Protein AF-A0A0B1S2Z1-F1 (afdb_monomer_lite)

Secondary structure (DSSP, 8-state):
-------------HHHHHHHHHHHHTTPPPPSSTTSTTSSS---SB-TTS-B------HHHHHHHHHHH-S-SS---------------

Organism: Oesophagostomum dentatum (NCBI:txid61180)

pLDDT: mean 74.85, std 16.01, range [38.31, 94.12]

Foldseek 3Di:
DDDPDDPPPVDDDVQLVCVLVVLVVLVHAADPPCLASVHPDDDDQADPVRDGDDHDHDPVSQVRSCVSVNDDPDPPPDDPDDDDDPDDD

InterPro domains:
  IPR001818 Peptidase M10, metallopeptidase [PF00413] (11-70)
  IPR021190 Peptidase M10A [PR00138] (17-42)
  IPR021190 Peptidase M10A [PR00138] (57-70)
  IPR024079 Metallopeptidase, catalytic domain superfamily [G3DSA:3.40.390.10] (2-76)

Sequence (89 aa):
MQFKNLFSGDYTDLLAVAIHEGGHTLGLSHSRDETSIMAPFYHETVDSRGNYKRPALKSDDISSIQDIYGPPTSPKRPSSGGGSSFGGT

Radius of gyration: 20.61 Å; chains: 1; bounding box: 27×54×69 Å

Structure (mmCIF, N/CA/C/O backbone):
data_AF-A0A0B1S2Z1-F1
#
_entry.id   AF-A0A0B1S2Z1-F1
#
loop_
_atom_site.group_PDB
_atom_site.id
_atom_site.type_symbol
_atom_site.label_atom_id
_atom_site.label_alt_id
_atom_site.label_comp_id
_atom_site.label_asym_id
_atom_site.label_entity_id
_atom_site.label_seq_id
_atom_site.pdbx_PDB_ins_code
_atom_site.Cartn_x
_atom_site.Cartn_y
_atom_site.Cartn_z
_atom_site.occupancy
_atom_site.B_iso_or_equiv
_atom_site.auth_seq_id
_atom_site.auth_comp_id
_atom_site.auth_asym_id
_atom_site.auth_atom_id
_atom_site.pdbx_PDB_model_num
ATOM 1 N N . MET A 1 1 ? 13.779 -6.549 -39.857 1.00 38.31 1 MET A N 1
ATOM 2 C CA . MET A 1 1 ? 14.289 -6.913 -38.519 1.00 38.31 1 MET A CA 1
ATOM 3 C C . MET A 1 1 ? 14.262 -5.651 -37.670 1.00 38.31 1 MET A C 1
ATOM 5 O O . MET A 1 1 ? 15.025 -4.742 -37.955 1.00 38.31 1 MET A O 1
ATOM 9 N N . GLN A 1 2 ? 13.313 -5.527 -36.740 1.00 41.66 2 GLN A N 1
ATOM 10 C CA . GLN A 1 2 ? 13.255 -4.405 -35.795 1.00 41.66 2 GLN A CA 1
ATOM 11 C C . GLN A 1 2 ? 13.712 -4.942 -34.440 1.00 41.66 2 GLN A C 1
ATOM 13 O O . GLN A 1 2 ? 13.141 -5.908 -33.933 1.00 41.66 2 GLN A O 1
ATOM 18 N N . PHE A 1 3 ? 14.792 -4.370 -33.916 1.00 45.47 3 PHE A N 1
ATOM 19 C CA . PHE A 1 3 ? 15.401 -4.761 -32.653 1.00 45.47 3 PHE A CA 1
ATOM 20 C C . PHE A 1 3 ? 14.466 -4.385 -31.502 1.00 45.47 3 PHE A C 1
ATOM 22 O O . PHE A 1 3 ? 14.430 -3.244 -31.052 1.00 45.47 3 PHE A O 1
ATOM 29 N N . LYS A 1 4 ? 13.697 -5.366 -31.029 1.00 48.81 4 LYS A N 1
ATOM 30 C CA . LYS A 1 4 ? 13.120 -5.352 -29.687 1.00 48.81 4 LYS A CA 1
ATOM 31 C C . LYS A 1 4 ? 14.285 -5.579 -28.719 1.00 48.81 4 LYS A C 1
ATOM 33 O O . LYS A 1 4 ? 14.608 -6.725 -28.458 1.00 48.81 4 LYS A O 1
ATOM 38 N N . ASN A 1 5 ? 14.956 -4.518 -28.273 1.00 43.19 5 ASN A N 1
ATOM 39 C CA . ASN A 1 5 ? 15.910 -4.559 -27.155 1.00 43.19 5 ASN A CA 1
ATOM 40 C C . ASN A 1 5 ? 15.083 -4.440 -25.857 1.00 43.19 5 ASN A C 1
ATOM 42 O O . ASN A 1 5 ? 14.638 -3.352 -25.516 1.00 43.19 5 ASN A O 1
ATOM 46 N N . LEU A 1 6 ? 14.595 -5.542 -25.278 1.00 44.16 6 LEU A N 1
ATOM 47 C CA . LEU A 1 6 ? 15.272 -6.363 -24.255 1.00 44.16 6 LEU A CA 1
ATOM 48 C C . LEU A 1 6 ? 15.612 -5.639 -22.933 1.00 44.16 6 LEU A C 1
ATOM 50 O O . LEU A 1 6 ? 16.585 -5.992 -22.281 1.00 44.16 6 LEU A O 1
ATOM 54 N N . PHE A 1 7 ? 14.782 -4.687 -22.495 1.00 50.66 7 PHE A N 1
ATOM 55 C CA . PHE A 1 7 ? 14.770 -4.232 -21.094 1.00 50.66 7 PHE A CA 1
ATOM 56 C C . PHE A 1 7 ? 13.348 -4.144 -20.514 1.00 50.66 7 PHE A C 1
ATOM 58 O O . PHE A 1 7 ? 13.013 -3.188 -19.831 1.00 50.66 7 PHE A O 1
ATOM 65 N N . SER A 1 8 ? 12.507 -5.155 -20.747 1.00 50.56 8 SER A N 1
ATOM 66 C CA . SER A 1 8 ? 11.531 -5.536 -19.715 1.00 50.56 8 SER A CA 1
ATOM 67 C C . SER A 1 8 ? 12.215 -6.600 -18.878 1.00 50.56 8 SER A C 1
ATOM 69 O O . SER A 1 8 ? 11.987 -7.791 -19.055 1.00 50.56 8 SER A O 1
ATOM 71 N N . GLY A 1 9 ? 13.169 -6.187 -18.046 1.00 51.19 9 GLY A N 1
ATOM 72 C CA . GLY A 1 9 ? 13.436 -7.014 -16.885 1.00 51.19 9 GLY A CA 1
ATOM 73 C C . GLY A 1 9 ? 12.178 -6.907 -16.040 1.00 51.19 9 GLY A C 1
ATOM 74 O O . GLY A 1 9 ? 11.827 -5.804 -15.627 1.00 51.19 9 GLY A O 1
ATOM 75 N N . ASP A 1 10 ? 11.471 -8.016 -15.855 1.00 60.19 10 ASP A N 1
ATOM 76 C CA . ASP A 1 10 ? 10.384 -8.125 -14.886 1.00 60.19 10 ASP A CA 1
ATOM 77 C C . ASP A 1 10 ? 11.002 -8.023 -13.482 1.00 60.19 10 ASP A C 1
ATOM 79 O O . ASP A 1 10 ? 11.159 -8.998 -12.747 1.00 60.19 10 ASP A O 1
ATOM 83 N N . TYR A 1 11 ? 11.481 -6.828 -13.138 1.00 67.38 11 TYR A N 1
ATOM 84 C CA . TYR A 1 11 ? 12.102 -6.542 -11.862 1.00 67.38 11 TYR A CA 1
ATOM 85 C C . TYR A 1 11 ? 10.988 -6.430 -10.835 1.00 67.38 11 TYR A C 1
ATOM 87 O O . TYR A 1 11 ? 10.318 -5.406 -10.713 1.00 67.38 11 TYR A O 1
ATOM 95 N N . THR A 1 12 ? 10.791 -7.515 -10.098 1.00 73.06 12 THR A N 1
ATOM 96 C CA . THR A 1 12 ? 9.883 -7.526 -8.957 1.00 73.06 12 THR A CA 1
ATOM 97 C C . THR A 1 12 ? 10.581 -6.853 -7.780 1.00 73.06 12 THR A C 1
ATOM 99 O O . THR A 1 12 ? 11.602 -7.342 -7.294 1.00 73.06 12 THR A O 1
ATOM 102 N N . ASP A 1 13 ? 10.047 -5.724 -7.317 1.00 83.69 13 ASP A N 1
ATOM 103 C CA . ASP A 1 13 ? 10.531 -5.096 -6.090 1.00 83.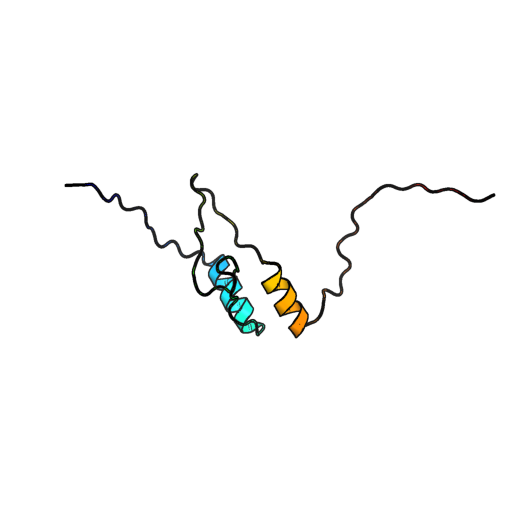69 13 ASP A CA 1
ATOM 104 C C . ASP A 1 13 ? 10.056 -5.900 -4.876 1.00 83.69 13 ASP A C 1
ATOM 106 O O . ASP A 1 13 ? 8.887 -5.858 -4.492 1.00 83.69 13 ASP A O 1
ATOM 110 N N . LEU A 1 14 ? 10.990 -6.622 -4.256 1.00 86.75 14 LEU A N 1
ATOM 111 C CA . LEU A 1 14 ? 10.734 -7.434 -3.068 1.00 86.75 14 LEU A CA 1
ATOM 112 C C . LEU A 1 14 ? 10.199 -6.613 -1.890 1.00 86.75 14 LEU A C 1
ATOM 114 O O . LEU A 1 14 ? 9.440 -7.150 -1.087 1.00 86.75 14 LEU A O 1
ATOM 118 N N . LEU A 1 15 ? 10.556 -5.327 -1.774 1.00 87.56 15 LEU A N 1
ATOM 119 C CA . LEU A 1 15 ? 9.998 -4.460 -0.737 1.00 87.56 15 LEU A CA 1
ATOM 120 C C . LEU A 1 15 ? 8.514 -4.203 -0.996 1.00 87.56 15 LEU A C 1
ATOM 122 O O . LEU A 1 15 ? 7.717 -4.243 -0.061 1.00 87.56 15 LEU A O 1
ATOM 126 N N . ALA A 1 16 ? 8.141 -3.963 -2.253 1.00 86.25 16 ALA A N 1
ATOM 127 C CA . ALA A 1 16 ? 6.749 -3.759 -2.626 1.00 86.25 16 ALA A CA 1
ATOM 128 C C . ALA A 1 16 ? 5.909 -5.018 -2.354 1.00 86.25 16 ALA A C 1
ATOM 130 O O . ALA A 1 16 ? 4.863 -4.917 -1.716 1.00 86.25 16 ALA A O 1
ATOM 131 N N . VAL A 1 17 ? 6.420 -6.198 -2.734 1.00 87.25 17 VAL A N 1
ATOM 132 C CA . VAL A 1 17 ? 5.799 -7.500 -2.420 1.00 87.25 17 VAL A CA 1
ATOM 133 C C . VAL A 1 17 ? 5.647 -7.683 -0.911 1.00 87.25 17 VAL A C 1
ATOM 135 O O . VAL A 1 17 ? 4.569 -8.006 -0.428 1.00 87.25 17 VAL A O 1
ATOM 138 N N . ALA A 1 18 ? 6.711 -7.446 -0.140 1.00 90.75 18 ALA A N 1
ATOM 139 C CA . ALA A 1 18 ? 6.680 -7.642 1.306 1.00 90.75 18 ALA A CA 1
ATOM 140 C C . ALA A 1 18 ? 5.650 -6.736 1.998 1.00 90.75 18 ALA A C 1
ATOM 142 O O . ALA A 1 18 ? 5.007 -7.162 2.955 1.00 90.75 18 ALA A O 1
ATOM 143 N N . ILE A 1 19 ? 5.472 -5.500 1.519 1.00 90.44 19 ILE A N 1
ATOM 144 C CA . ILE A 1 19 ? 4.438 -4.596 2.037 1.00 90.44 19 ILE A CA 1
ATOM 145 C C . ILE A 1 19 ? 3.038 -5.095 1.650 1.00 90.44 19 ILE A C 1
ATOM 147 O O . ILE A 1 19 ? 2.158 -5.086 2.507 1.00 90.44 19 ILE A O 1
ATOM 151 N N . HIS A 1 20 ? 2.842 -5.556 0.411 1.00 90.38 20 HIS A N 1
ATOM 152 C CA . HIS A 1 20 ? 1.572 -6.110 -0.070 1.00 90.38 20 HIS A CA 1
ATOM 153 C C . HIS A 1 20 ? 1.121 -7.321 0.767 1.00 90.38 20 HIS A C 1
ATOM 155 O O . HIS A 1 20 ? 0.049 -7.315 1.373 1.00 90.38 20 HIS A O 1
ATOM 161 N N . GLU A 1 21 ? 1.989 -8.325 0.900 1.00 91.81 21 GLU A N 1
ATOM 162 C CA . GLU A 1 21 ? 1.710 -9.536 1.685 1.00 91.81 21 GLU A CA 1
ATOM 163 C C . GLU A 1 21 ? 1.616 -9.242 3.190 1.00 91.81 21 GLU A C 1
ATOM 165 O O . GLU A 1 21 ? 0.812 -9.830 3.924 1.00 91.81 21 GLU A O 1
ATOM 170 N N . GLY A 1 22 ? 2.410 -8.278 3.667 1.00 91.75 22 GLY A N 1
ATOM 171 C CA . GLY A 1 22 ? 2.295 -7.745 5.020 1.00 91.75 22 GLY A CA 1
ATOM 172 C C . GLY A 1 22 ? 0.916 -7.134 5.270 1.00 91.75 22 GLY A C 1
ATOM 173 O O . GLY A 1 22 ? 0.320 -7.376 6.317 1.00 91.75 22 GLY A O 1
ATOM 174 N N . GLY A 1 23 ? 0.365 -6.413 4.291 1.00 92.19 23 GLY A N 1
ATOM 175 C CA . GLY A 1 23 ? -0.994 -5.886 4.333 1.00 92.19 23 GLY A CA 1
ATOM 176 C C . GLY A 1 23 ? -2.040 -6.988 4.476 1.00 92.19 23 GLY A C 1
ATOM 177 O O . GLY A 1 23 ? -2.893 -6.894 5.356 1.00 92.19 23 GLY A O 1
ATOM 178 N N . HIS A 1 24 ? -1.935 -8.073 3.705 1.00 93.50 24 HIS A N 1
ATOM 179 C CA . HIS A 1 24 ? -2.813 -9.239 3.861 1.00 93.50 24 HIS A CA 1
ATOM 180 C C . HIS A 1 24 ? -2.694 -9.898 5.235 1.00 93.50 24 HIS A C 1
ATOM 182 O O . HIS A 1 24 ? -3.705 -10.259 5.838 1.00 93.50 24 HIS A O 1
ATOM 188 N N . THR A 1 25 ? -1.477 -9.991 5.772 1.00 94.12 25 THR A N 1
ATOM 189 C CA . THR A 1 25 ? -1.236 -10.511 7.127 1.00 94.12 25 THR A CA 1
ATOM 190 C C . THR A 1 25 ? -1.914 -9.649 8.199 1.00 94.12 25 THR A C 1
ATOM 192 O O . THR A 1 25 ? -2.381 -10.168 9.211 1.00 94.12 25 THR A O 1
ATOM 195 N N . LEU A 1 26 ? -2.012 -8.339 7.963 1.00 91.06 26 LEU A N 1
ATOM 196 C CA . LEU A 1 26 ? -2.726 -7.382 8.814 1.00 91.06 26 LEU A CA 1
ATOM 197 C C . LEU A 1 26 ? -4.236 -7.296 8.511 1.00 91.06 26 LEU A C 1
ATOM 199 O O . LEU A 1 26 ? -4.941 -6.502 9.125 1.00 91.06 26 LEU A O 1
ATOM 203 N N . GLY A 1 27 ? -4.754 -8.096 7.576 1.00 89.62 27 GLY A N 1
ATOM 204 C CA . GLY A 1 27 ? -6.178 -8.135 7.235 1.00 89.62 27 GLY A CA 1
ATOM 205 C C . GLY A 1 27 ? -6.629 -7.118 6.182 1.00 89.62 27 GLY A C 1
ATOM 206 O O . GLY A 1 27 ? -7.831 -6.957 5.974 1.00 89.62 27 GLY A O 1
ATOM 207 N N . LEU A 1 28 ? -5.706 -6.447 5.489 1.00 89.69 28 LEU A N 1
ATOM 208 C CA . LEU A 1 28 ? -6.047 -5.596 4.349 1.00 89.69 28 LEU A CA 1
ATOM 209 C C . LEU A 1 28 ? -6.453 -6.440 3.135 1.00 89.69 28 LEU A C 1
ATOM 211 O O . LEU A 1 28 ? -5.849 -7.469 2.826 1.00 89.69 28 LEU A O 1
ATOM 215 N N . SER A 1 29 ? -7.477 -5.975 2.422 1.00 87.31 29 SER A N 1
ATOM 216 C CA . SER A 1 29 ? -7.886 -6.518 1.121 1.00 87.31 29 SER A CA 1
ATOM 217 C C . SER A 1 29 ? -7.234 -5.741 -0.023 1.00 87.31 29 SER A C 1
ATOM 219 O O . SER A 1 29 ? -6.681 -4.663 0.191 1.00 87.31 29 SER A O 1
ATOM 221 N N . HIS A 1 30 ? -7.322 -6.270 -1.247 1.00 86.75 30 HIS A N 1
ATOM 222 C CA . HIS A 1 30 ? -6.839 -5.550 -2.423 1.00 86.75 30 HIS A CA 1
ATOM 223 C C . HIS A 1 30 ? -7.511 -4.184 -2.574 1.00 86.75 30 HIS A C 1
ATOM 225 O O . HIS A 1 30 ? -8.729 -4.053 -2.407 1.00 86.75 30 HIS A O 1
ATOM 231 N N . SER A 1 31 ? -6.719 -3.186 -2.960 1.00 81.75 31 SER A N 1
ATOM 232 C CA . SER A 1 31 ? -7.244 -1.870 -3.312 1.00 81.75 31 SER A CA 1
ATOM 233 C C . SER A 1 31 ? -7.769 -1.853 -4.748 1.00 81.75 31 SER A C 1
ATOM 235 O O . SER A 1 31 ? -7.276 -2.566 -5.623 1.00 81.75 31 SER A O 1
ATOM 237 N N . ARG A 1 32 ? -8.782 -1.014 -4.992 1.00 80.19 32 ARG A N 1
ATOM 238 C CA . ARG A 1 32 ? -9.270 -0.697 -6.345 1.00 80.19 32 ARG A CA 1
ATOM 239 C C . ARG A 1 32 ? -8.412 0.356 -7.039 1.00 80.19 32 ARG A C 1
ATOM 241 O O . ARG A 1 32 ? -8.504 0.490 -8.255 1.00 80.19 32 ARG A O 1
ATOM 248 N N . ASP A 1 33 ? -7.631 1.121 -6.276 1.00 79.50 33 ASP A N 1
ATOM 249 C CA . ASP A 1 33 ? -6.656 2.046 -6.838 1.00 79.50 33 ASP A CA 1
ATOM 250 C C . ASP A 1 33 ? -5.495 1.216 -7.375 1.00 79.50 33 ASP A C 1
ATOM 252 O O . ASP A 1 33 ? -4.731 0.641 -6.605 1.00 79.50 33 ASP A O 1
ATOM 256 N N . GLU A 1 34 ? -5.352 1.163 -8.697 1.00 76.38 34 GLU A N 1
ATOM 257 C CA . GLU A 1 34 ? -4.248 0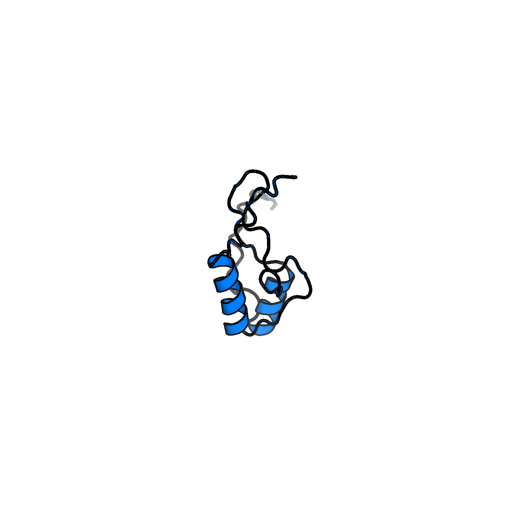.458 -9.348 1.00 76.38 34 GLU A CA 1
ATOM 258 C C . GLU A 1 34 ? -2.887 0.978 -8.888 1.00 76.38 34 GLU A C 1
ATOM 260 O O . GLU A 1 34 ? -1.908 0.263 -9.029 1.00 76.38 34 GLU A O 1
ATOM 265 N N . THR A 1 35 ? -2.815 2.191 -8.325 1.00 76.44 35 THR A N 1
ATOM 266 C CA . THR A 1 35 ? -1.598 2.815 -7.790 1.00 76.44 35 THR A CA 1
ATOM 267 C C . THR A 1 35 ? -1.316 2.539 -6.314 1.00 76.44 35 THR A C 1
ATOM 269 O O . THR A 1 35 ? -0.332 3.054 -5.776 1.00 76.44 35 THR A O 1
ATOM 272 N N . SER A 1 36 ? -2.161 1.748 -5.653 1.00 82.12 36 SER A N 1
ATOM 273 C CA . SER A 1 36 ? -1.962 1.307 -4.271 1.00 82.12 36 SER A CA 1
ATOM 274 C C . SER A 1 36 ? -0.963 0.157 -4.181 1.00 82.12 36 SER A C 1
ATOM 276 O O . SER A 1 36 ? -0.851 -0.672 -5.080 1.00 82.12 36 SER A O 1
ATOM 278 N N . ILE A 1 37 ? -0.260 0.072 -3.048 1.00 84.19 37 ILE A N 1
ATOM 279 C CA . ILE A 1 37 ? 0.624 -1.065 -2.766 1.00 84.19 37 ILE A CA 1
ATOM 280 C C . ILE A 1 37 ? -0.158 -2.374 -2.571 1.00 84.19 37 ILE A C 1
ATOM 282 O O . ILE A 1 37 ? 0.387 -3.455 -2.760 1.00 84.19 37 ILE A O 1
ATOM 286 N N . MET A 1 38 ? -1.445 -2.271 -2.228 1.00 88.44 38 MET A N 1
ATOM 287 C CA . MET A 1 38 ? -2.391 -3.382 -2.127 1.00 88.44 38 MET A CA 1
ATOM 288 C C . MET A 1 38 ? -3.080 -3.687 -3.468 1.00 88.44 38 MET A C 1
ATOM 290 O O . MET A 1 38 ? -3.987 -4.517 -3.509 1.00 88.44 38 MET A O 1
ATOM 294 N N . ALA A 1 39 ? -2.717 -3.015 -4.565 1.00 83.19 39 ALA A N 1
ATOM 295 C CA . ALA A 1 39 ? -3.230 -3.356 -5.886 1.00 83.19 39 ALA A CA 1
ATOM 296 C C . ALA A 1 39 ? -2.672 -4.717 -6.348 1.00 83.19 39 ALA A C 1
ATOM 298 O O . ALA A 1 39 ? -1.526 -5.046 -6.041 1.00 83.19 39 ALA A O 1
ATOM 299 N N . PRO A 1 40 ? -3.432 -5.498 -7.135 1.00 72.75 40 PRO A N 1
ATOM 300 C CA . PRO A 1 40 ? -2.984 -6.800 -7.636 1.00 72.75 40 PRO A CA 1
ATOM 301 C C . PRO A 1 40 ? -1.915 -6.713 -8.744 1.00 72.75 40 PRO A C 1
ATOM 303 O O . PRO A 1 40 ? -1.439 -7.746 -9.214 1.00 72.75 40 PRO A O 1
ATOM 306 N N . PHE A 1 41 ? -1.545 -5.507 -9.191 1.00 67.94 41 PHE A N 1
ATOM 307 C CA . PHE A 1 41 ? -0.586 -5.289 -10.275 1.00 67.94 41 PHE A CA 1
ATOM 308 C C . PHE A 1 41 ? 0.628 -4.485 -9.795 1.00 67.94 41 PHE A C 1
ATOM 310 O O . PHE A 1 41 ? 0.489 -3.461 -9.128 1.00 67.94 41 PHE A O 1
ATOM 317 N N . TYR A 1 42 ? 1.826 -4.940 -10.171 1.00 62.81 42 TYR A N 1
ATOM 318 C CA . TYR A 1 42 ? 3.091 -4.293 -9.820 1.00 62.81 42 TYR A CA 1
ATOM 319 C C . TYR A 1 42 ? 3.321 -3.002 -10.607 1.00 62.81 42 TYR A C 1
ATOM 321 O O 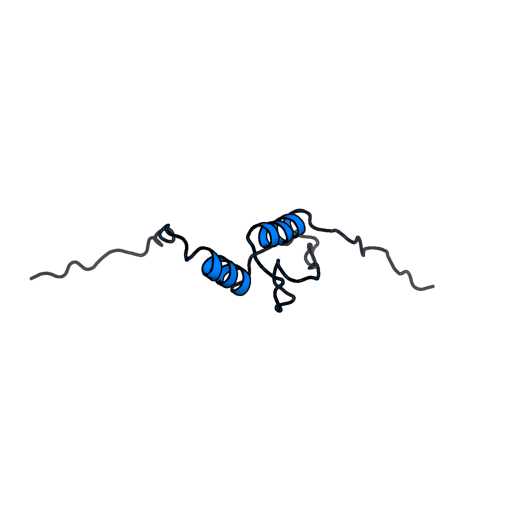. TYR A 1 42 ? 3.029 -2.914 -11.799 1.00 62.81 42 TYR A O 1
ATOM 329 N N . HIS A 1 43 ? 3.896 -2.009 -9.931 1.00 68.19 43 HIS A N 1
ATOM 330 C CA . HIS A 1 43 ? 4.266 -0.725 -10.526 1.00 68.19 43 HIS A CA 1
ATOM 331 C C . HIS A 1 43 ? 5.686 -0.733 -11.061 1.00 68.19 43 HIS A C 1
ATOM 333 O O . HIS A 1 43 ? 6.528 -1.480 -10.572 1.00 68.19 43 HIS A O 1
ATOM 339 N N . GLU A 1 44 ? 5.965 0.169 -12.005 1.00 68.50 44 GLU A N 1
ATOM 340 C CA . GLU A 1 44 ? 7.335 0.497 -12.394 1.00 68.50 44 GLU A CA 1
ATOM 341 C C . GLU A 1 44 ? 8.144 0.893 -11.148 1.00 68.50 44 GLU A C 1
ATOM 343 O O . GLU A 1 44 ? 7.895 1.914 -10.498 1.00 68.50 44 GLU A O 1
ATOM 348 N N . THR A 1 45 ? 9.105 0.037 -10.809 1.00 71.12 45 THR A N 1
ATOM 349 C CA . THR A 1 45 ? 9.995 0.151 -9.643 1.00 71.12 45 THR A CA 1
ATOM 350 C C . THR A 1 45 ? 11.180 1.073 -9.924 1.00 71.12 45 THR A C 1
ATOM 352 O O . THR A 1 45 ? 11.939 1.426 -9.021 1.00 71.12 45 THR A O 1
ATOM 355 N N . VAL A 1 46 ? 11.322 1.495 -11.180 1.00 74.88 46 VAL A N 1
ATOM 356 C CA . VAL A 1 46 ? 12.341 2.412 -11.676 1.00 74.88 46 VAL A CA 1
ATOM 357 C C . VAL A 1 46 ? 11.674 3.526 -12.471 1.00 74.88 46 VAL A C 1
ATOM 359 O O . VAL A 1 46 ? 10.728 3.282 -13.213 1.00 74.88 46 VAL A O 1
ATOM 362 N N . ASP A 1 47 ? 12.139 4.761 -12.303 1.00 78.56 47 ASP A N 1
ATOM 363 C CA . ASP A 1 47 ? 11.689 5.870 -13.142 1.00 78.56 47 ASP A CA 1
ATOM 364 C C . ASP A 1 47 ? 12.318 5.805 -14.549 1.00 78.56 47 ASP A C 1
ATOM 366 O O . ASP A 1 47 ? 13.233 5.025 -14.826 1.00 78.56 47 ASP A O 1
ATOM 370 N N . SER A 1 48 ? 11.881 6.692 -15.446 1.00 77.81 48 SER A N 1
ATOM 371 C CA . SER A 1 48 ? 12.416 6.800 -16.812 1.00 77.81 48 SER A CA 1
ATOM 372 C C . SER A 1 48 ? 13.906 7.181 -16.881 1.00 77.81 48 SER A C 1
ATOM 374 O O . SER A 1 48 ? 14.467 7.279 -17.971 1.00 77.81 48 SER A O 1
ATOM 376 N N . ARG A 1 49 ? 14.541 7.473 -15.739 1.00 81.44 49 ARG A N 1
ATOM 377 C CA . ARG A 1 49 ? 15.963 7.808 -15.586 1.00 81.44 49 ARG A CA 1
ATOM 378 C C . ARG A 1 49 ? 16.746 6.682 -14.894 1.00 81.44 49 ARG A C 1
ATOM 380 O O . ARG A 1 49 ? 17.942 6.848 -14.672 1.00 81.44 49 ARG A O 1
ATOM 387 N N . GLY A 1 50 ? 16.102 5.554 -14.578 1.00 79.38 50 GLY A N 1
ATOM 388 C CA . GLY A 1 50 ? 16.709 4.399 -13.918 1.00 79.38 50 GLY A CA 1
ATOM 389 C C . GLY A 1 50 ? 16.845 4.526 -12.397 1.00 79.38 50 GLY A C 1
ATOM 390 O O . GLY A 1 50 ? 17.558 3.728 -11.792 1.00 79.38 50 GLY A O 1
ATOM 391 N N . ASN A 1 51 ? 16.196 5.504 -11.759 1.00 80.31 51 ASN A N 1
ATOM 392 C CA . ASN A 1 51 ? 16.222 5.639 -10.302 1.00 80.31 51 ASN A CA 1
ATOM 393 C C . ASN A 1 51 ? 15.170 4.743 -9.657 1.00 80.31 51 ASN A C 1
ATOM 395 O O . ASN A 1 51 ? 14.024 4.711 -10.101 1.00 80.31 51 ASN A O 1
ATOM 399 N N . TYR A 1 52 ? 15.539 4.089 -8.556 1.00 82.00 52 TYR A N 1
ATOM 400 C CA . TYR A 1 52 ? 14.608 3.296 -7.760 1.00 82.00 52 TYR A CA 1
ATOM 401 C C . TYR A 1 52 ? 13.476 4.164 -7.193 1.00 82.00 52 TYR A C 1
ATOM 403 O O . TYR A 1 52 ? 13.709 5.130 -6.458 1.00 82.00 52 TYR A O 1
ATOM 411 N N . LYS A 1 53 ? 12.239 3.786 -7.504 1.00 82.69 53 LYS A N 1
ATOM 412 C CA . LYS A 1 53 ? 11.023 4.397 -6.979 1.00 82.69 53 LYS A CA 1
ATOM 413 C C . LYS A 1 53 ? 10.563 3.597 -5.766 1.00 82.69 53 LYS A C 1
ATOM 415 O O . LYS A 1 53 ? 10.023 2.504 -5.898 1.00 82.69 53 LYS A O 1
ATOM 420 N N . ARG A 1 54 ? 10.753 4.164 -4.572 1.00 81.56 54 ARG A N 1
ATOM 421 C CA . ARG A 1 54 ? 10.306 3.521 -3.331 1.00 81.56 54 ARG A CA 1
ATOM 422 C C . ARG A 1 54 ? 8.786 3.311 -3.329 1.00 81.56 54 ARG A C 1
ATOM 424 O O . ARG A 1 54 ? 8.062 4.270 -3.616 1.00 81.56 54 ARG A O 1
ATOM 431 N N . PRO A 1 55 ? 8.302 2.131 -2.903 1.00 82.56 55 PRO A N 1
ATOM 432 C CA . PRO A 1 55 ? 6.888 1.919 -2.649 1.00 82.56 55 PRO A CA 1
ATOM 433 C C . PRO A 1 55 ? 6.419 2.852 -1.530 1.00 82.56 55 PRO A C 1
ATOM 435 O O . PRO A 1 55 ? 7.130 3.101 -0.548 1.00 82.56 55 PRO A O 1
ATOM 438 N N . ALA A 1 56 ? 5.220 3.395 -1.701 1.00 84.19 56 ALA A N 1
ATOM 439 C CA . ALA A 1 56 ? 4.595 4.321 -0.772 1.00 84.19 56 ALA A CA 1
ATOM 440 C C . ALA A 1 56 ? 3.137 3.919 -0.552 1.00 84.19 56 ALA A C 1
ATOM 442 O O . ALA A 1 56 ? 2.472 3.461 -1.478 1.00 84.19 56 ALA A O 1
ATOM 443 N N . LEU A 1 57 ? 2.653 4.114 0.674 1.00 85.50 57 LEU A N 1
ATOM 444 C CA . LEU A 1 57 ? 1.256 3.877 1.025 1.00 85.50 57 LEU A CA 1
ATOM 445 C C . LEU A 1 57 ? 0.373 4.988 0.458 1.00 85.50 57 LEU A C 1
ATOM 447 O O . LEU A 1 57 ? 0.716 6.173 0.541 1.00 85.50 57 LEU A O 1
ATOM 451 N N . LYS A 1 58 ? -0.783 4.603 -0.074 1.00 88.31 58 LYS A N 1
ATOM 452 C CA . LYS A 1 58 ? -1.837 5.528 -0.490 1.00 88.31 58 LYS A CA 1
ATOM 453 C C . LYS A 1 58 ? -2.742 5.881 0.690 1.00 88.31 58 LYS A C 1
ATOM 455 O O . LYS A 1 58 ? -2.716 5.236 1.737 1.00 88.31 58 LYS A O 1
ATOM 460 N N . SER A 1 59 ? -3.562 6.917 0.511 1.00 87.94 59 SER A N 1
ATOM 461 C CA . SER A 1 59 ? -4.605 7.298 1.475 1.00 87.94 59 SER A CA 1
ATOM 462 C C . SER A 1 59 ? -5.508 6.124 1.835 1.00 87.94 59 SER A C 1
ATOM 464 O O . SER A 1 59 ? -5.853 5.957 2.999 1.00 87.94 59 SER A O 1
ATOM 466 N N . ASP A 1 60 ? -5.835 5.298 0.846 1.00 87.00 60 ASP A N 1
ATOM 467 C CA . ASP A 1 60 ? -6.782 4.197 0.986 1.00 87.00 60 ASP A CA 1
ATOM 468 C C . ASP A 1 60 ? -6.179 3.052 1.806 1.00 87.00 60 ASP A C 1
AT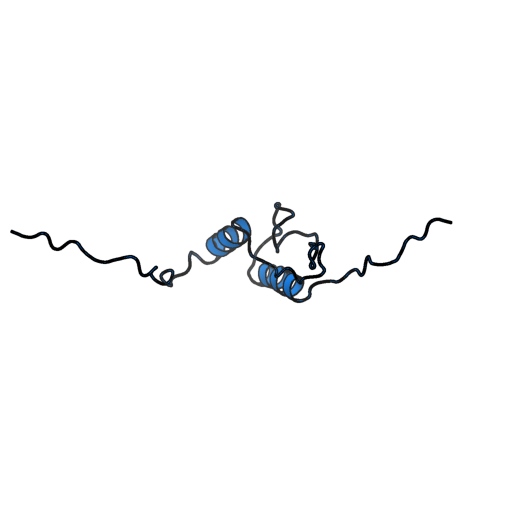OM 470 O O . ASP A 1 60 ? -6.863 2.491 2.660 1.00 87.00 60 ASP A O 1
ATOM 474 N N . ASP A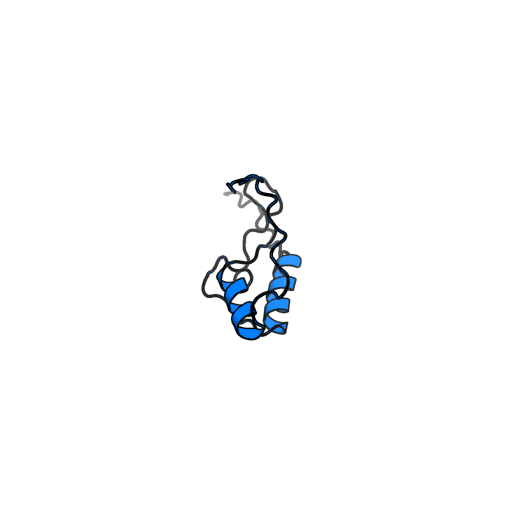 1 61 ? -4.881 2.774 1.633 1.00 88.50 61 ASP A N 1
ATOM 475 C CA . ASP A 1 61 ? -4.142 1.798 2.446 1.00 88.50 61 ASP A CA 1
ATOM 476 C C . ASP A 1 61 ? -4.111 2.239 3.918 1.00 88.50 61 ASP A C 1
ATOM 478 O O . ASP A 1 61 ? -4.310 1.437 4.831 1.00 88.50 61 ASP A O 1
ATOM 482 N N . ILE A 1 62 ? -3.902 3.543 4.148 1.00 90.06 62 ILE A N 1
ATOM 483 C CA . ILE A 1 62 ? -3.870 4.150 5.484 1.00 90.06 62 ILE A CA 1
ATOM 484 C C . ILE A 1 62 ? -5.260 4.140 6.127 1.00 90.06 62 ILE A C 1
ATOM 486 O O . ILE A 1 62 ? -5.373 3.818 7.306 1.00 90.06 62 ILE A O 1
ATOM 490 N N . SER A 1 63 ? -6.313 4.485 5.384 1.00 89.81 63 SER A N 1
ATOM 491 C CA . SER A 1 63 ? -7.682 4.448 5.907 1.00 89.81 63 SER A CA 1
ATOM 492 C C . SER A 1 63 ? -8.080 3.020 6.256 1.00 89.81 63 SER A C 1
ATOM 494 O O . SER A 1 63 ? -8.519 2.766 7.368 1.00 89.81 63 SER A O 1
ATOM 496 N N . SER A 1 64 ? -7.822 2.069 5.356 1.00 88.69 64 SER A N 1
ATOM 497 C CA . SER A 1 64 ? -8.213 0.670 5.542 1.00 88.69 64 SER A CA 1
ATOM 498 C C . SER A 1 64 ? -7.537 0.035 6.760 1.00 88.69 64 SER A C 1
ATOM 500 O O . SER A 1 64 ? -8.176 -0.705 7.502 1.00 88.69 64 SER A O 1
ATOM 502 N N . ILE A 1 65 ? -6.257 0.340 7.019 1.00 91.62 65 ILE A N 1
ATOM 503 C CA . ILE A 1 65 ? -5.578 -0.185 8.216 1.00 91.62 65 ILE A CA 1
ATOM 504 C C . ILE A 1 65 ? -6.077 0.494 9.497 1.00 91.62 65 ILE A C 1
ATOM 506 O O . ILE A 1 65 ? -6.175 -0.152 10.541 1.00 91.62 65 ILE A O 1
ATOM 510 N N . GLN A 1 66 ? -6.431 1.780 9.422 1.00 91.81 66 GLN A N 1
ATOM 511 C CA . GLN A 1 66 ? -7.021 2.517 10.540 1.00 91.81 66 GLN A CA 1
ATOM 512 C C . GLN A 1 66 ? -8.457 2.074 10.834 1.00 91.81 66 GLN A C 1
ATOM 514 O O . GLN A 1 66 ? -8.864 2.120 11.990 1.00 91.81 66 GLN A O 1
ATOM 519 N N . ASP A 1 67 ? -9.199 1.588 9.842 1.00 90.38 67 ASP A N 1
ATOM 520 C CA . ASP A 1 67 ? -10.531 1.014 10.048 1.00 90.38 67 ASP A CA 1
ATOM 521 C C . ASP A 1 67 ? -10.463 -0.308 10.835 1.00 90.38 67 ASP A C 1
ATOM 523 O O . ASP A 1 67 ? -11.368 -0.616 11.609 1.00 90.38 67 ASP A O 1
ATOM 527 N N . ILE A 1 68 ? -9.370 -1.071 10.686 1.00 91.19 68 ILE A N 1
ATOM 528 C CA . ILE A 1 68 ? -9.154 -2.339 11.404 1.00 91.19 68 ILE A CA 1
ATOM 529 C C . ILE A 1 68 ? -8.583 -2.104 12.812 1.00 91.19 68 ILE A C 1
ATOM 531 O O . ILE A 1 68 ? -9.037 -2.727 13.772 1.00 91.19 68 ILE A O 1
ATOM 535 N N . TYR A 1 69 ? -7.585 -1.224 12.955 1.00 93.31 69 TYR A N 1
ATOM 536 C CA . TYR A 1 69 ? -6.804 -1.088 14.198 1.00 93.31 69 TYR A CA 1
ATOM 537 C C . TYR A 1 69 ? -6.954 0.259 14.917 1.00 93.31 69 TYR A C 1
ATOM 539 O O . TYR A 1 69 ? -6.429 0.432 16.018 1.00 93.31 69 TYR A O 1
ATOM 547 N N . GLY A 1 70 ? -7.670 1.211 14.325 1.00 91.06 70 GLY A N 1
ATOM 548 C CA . GLY A 1 70 ? -7.785 2.581 14.810 1.00 91.06 70 GLY A CA 1
ATOM 549 C C . GLY A 1 70 ? -6.648 3.502 14.340 1.00 91.06 70 GLY A C 1
ATOM 550 O O . GLY A 1 70 ? -5.635 3.057 13.788 1.00 91.06 70 GLY A O 1
ATOM 551 N N . PRO A 1 71 ? -6.797 4.823 14.544 1.00 89.06 71 PRO A N 1
ATOM 552 C CA . PRO A 1 71 ? -5.772 5.794 14.194 1.00 89.06 71 PRO A CA 1
ATOM 553 C C . PRO A 1 71 ? -4.522 5.642 15.081 1.00 89.06 71 PRO A C 1
ATOM 555 O O . PRO A 1 71 ? -4.615 5.182 16.222 1.00 89.06 71 PRO A O 1
ATOM 558 N N . PRO A 1 72 ? -3.344 6.085 14.606 1.00 84.38 72 PRO A N 1
ATOM 559 C CA . PRO A 1 72 ? -2.121 6.055 15.398 1.00 84.38 72 PRO A CA 1
ATOM 560 C C . PRO A 1 72 ? -2.302 6.806 16.723 1.00 84.38 72 PRO A C 1
ATOM 562 O O . PRO A 1 72 ? -2.681 7.974 16.738 1.00 84.38 72 PRO A O 1
ATOM 565 N N . THR A 1 73 ? -1.971 6.158 17.840 1.00 80.88 73 THR A N 1
ATOM 566 C CA . THR A 1 73 ? -2.068 6.747 19.190 1.00 80.88 73 THR A CA 1
ATOM 567 C C . THR A 1 73 ? -0.942 7.737 19.502 1.00 80.88 73 THR A C 1
ATOM 569 O O . THR A 1 73 ? -0.986 8.442 20.508 1.00 80.88 73 THR A O 1
ATOM 572 N N . SER A 1 74 ? 0.078 7.811 18.643 1.00 74.56 74 SER A N 1
ATOM 573 C CA . SER A 1 74 ? 1.172 8.771 18.775 1.00 74.56 74 SER A CA 1
ATOM 574 C C . SER A 1 74 ? 0.796 10.100 18.119 1.00 74.56 74 SER A C 1
ATOM 576 O O . SER A 1 74 ? 0.391 10.097 16.952 1.00 74.56 74 SER A O 1
ATOM 578 N N . PRO A 1 75 ? 0.990 11.250 18.793 1.00 61.31 75 PRO A N 1
ATOM 579 C CA . PRO A 1 75 ? 0.845 12.532 18.132 1.00 61.31 75 PRO A CA 1
ATOM 580 C C . PRO A 1 75 ? 1.818 12.584 16.954 1.00 61.31 75 PRO A C 1
ATOM 582 O O . PRO A 1 75 ? 3.013 12.310 17.104 1.00 61.31 75 PRO A O 1
ATOM 585 N N . LYS A 1 76 ? 1.309 12.957 15.775 1.00 62.78 76 LYS A N 1
ATOM 586 C CA . LYS A 1 76 ? 2.130 13.393 14.640 1.00 62.78 76 LYS A CA 1
ATOM 587 C C . LYS A 1 76 ? 3.136 14.392 15.218 1.00 62.78 76 LYS A C 1
ATOM 589 O O . LYS A 1 76 ? 2.702 15.400 15.771 1.00 62.78 76 LYS A O 1
ATOM 594 N N . ARG A 1 77 ? 4.440 14.061 15.196 1.00 60.50 77 ARG A N 1
ATOM 595 C CA . ARG A 1 77 ? 5.529 14.898 15.747 1.00 60.50 77 ARG A CA 1
ATOM 596 C C . ARG A 1 77 ? 5.182 16.373 15.517 1.00 60.50 77 ARG A C 1
ATOM 598 O O . ARG A 1 77 ? 4.907 16.705 14.360 1.00 60.50 77 ARG A O 1
ATOM 605 N N . PRO A 1 78 ? 5.147 17.224 16.559 1.00 52.62 78 PRO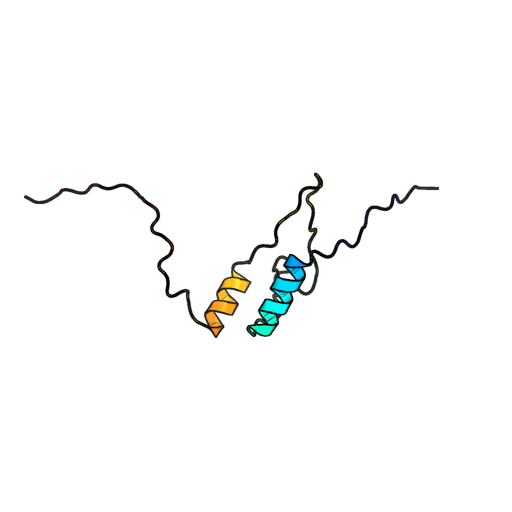 A N 1
ATOM 606 C CA . PRO A 1 78 ? 4.686 18.589 16.392 1.00 52.62 78 PRO A CA 1
ATOM 607 C C . PRO A 1 78 ? 5.552 19.251 15.327 1.00 52.62 78 PRO A C 1
ATOM 609 O O . PRO A 1 78 ? 6.782 19.256 15.426 1.00 52.62 78 PRO A O 1
ATOM 612 N N . SER A 1 79 ? 4.912 19.772 14.279 1.00 56.16 79 SER A N 1
ATOM 613 C CA . SER A 1 79 ? 5.554 20.764 13.435 1.00 56.16 79 SER A CA 1
ATOM 614 C C . SER A 1 79 ? 5.919 21.914 14.360 1.00 56.16 79 SER A C 1
ATOM 616 O O . SER A 1 79 ? 5.041 22.572 14.915 1.00 56.16 79 SER A O 1
ATOM 618 N N . SER A 1 80 ? 7.213 22.110 14.573 1.00 58.88 80 SER A N 1
ATOM 619 C CA . SER A 1 80 ? 7.776 23.309 15.172 1.00 58.88 80 SER A CA 1
ATOM 620 C C . SER A 1 80 ? 7.312 24.520 14.358 1.00 58.88 80 SER A C 1
ATOM 622 O O . SER A 1 80 ? 7.925 24.870 13.352 1.00 58.88 80 SER A O 1
ATOM 624 N N . GLY A 1 81 ? 6.185 25.106 14.754 1.00 50.09 81 GLY A N 1
ATOM 625 C CA . GLY A 1 81 ? 5.574 26.272 14.136 1.00 50.09 81 GLY A CA 1
ATOM 626 C C . GLY A 1 81 ? 5.439 27.378 15.169 1.00 50.09 81 GLY A C 1
ATOM 627 O O . GLY A 1 81 ? 4.466 27.401 15.908 1.00 50.09 81 GLY A O 1
ATOM 628 N N . GLY A 1 82 ? 6.465 28.232 15.220 1.00 49.44 82 GLY A N 1
ATOM 629 C CA . GLY A 1 82 ? 6.420 29.657 15.569 1.00 49.44 82 GLY A CA 1
ATOM 630 C C . GLY A 1 82 ? 5.587 30.094 16.773 1.00 49.44 82 GLY A C 1
ATOM 631 O O . GLY A 1 82 ? 4.376 30.263 16.679 1.00 49.44 82 GLY A O 1
ATOM 632 N N . GLY A 1 83 ? 6.269 30.408 17.875 1.00 52.84 83 GLY A N 1
ATOM 633 C CA . GLY A 1 83 ? 5.689 31.167 18.975 1.00 52.84 83 GLY A CA 1
ATOM 634 C C . GLY A 1 83 ? 5.291 32.592 18.584 1.00 52.84 83 GLY A C 1
ATOM 635 O O . GLY A 1 83 ? 5.938 33.234 17.763 1.00 52.84 83 GLY A O 1
ATOM 636 N N . SER A 1 84 ? 4.230 33.087 19.214 1.00 54.00 84 SER A N 1
ATOM 637 C CA . SER A 1 84 ? 4.204 34.287 20.067 1.00 54.00 84 SER A CA 1
ATOM 638 C C . SER A 1 84 ? 2.791 34.873 20.083 1.00 54.00 84 SER A C 1
ATOM 640 O O . SER A 1 84 ? 2.317 35.469 19.123 1.00 54.00 84 SER A O 1
ATOM 642 N N . SER A 1 85 ? 2.106 34.711 21.211 1.00 53.47 85 SER A N 1
ATOM 643 C CA . SER A 1 85 ? 0.981 35.571 21.565 1.00 53.47 85 SER A CA 1
ATOM 644 C C . SER A 1 85 ? 1.072 35.847 23.060 1.00 53.47 85 SER A C 1
ATOM 646 O O . SER A 1 85 ? 0.520 35.132 23.890 1.00 53.47 85 SER A O 1
ATOM 648 N N . PHE A 1 86 ? 1.890 36.844 23.399 1.00 54.12 86 PHE A N 1
ATOM 649 C CA . PHE A 1 86 ? 1.837 37.503 24.696 1.00 54.12 86 PHE A CA 1
ATOM 650 C C . PHE A 1 86 ? 0.772 38.593 24.581 1.00 54.12 86 PHE A C 1
ATOM 652 O O . PHE A 1 86 ? 1.019 39.656 24.017 1.00 54.12 86 PHE A O 1
ATOM 659 N N . GLY A 1 87 ? -0.431 38.285 25.056 1.00 54.53 87 GLY A N 1
ATOM 660 C CA . GLY A 1 87 ? -1.535 39.223 25.201 1.00 54.53 87 GLY A CA 1
ATOM 661 C C . GLY A 1 87 ? -2.187 38.983 26.555 1.00 54.53 87 GLY A C 1
ATOM 662 O O . GLY A 1 87 ? -2.756 37.920 26.782 1.00 54.53 87 GLY A O 1
ATOM 663 N N . GLY A 1 88 ? -2.062 39.949 27.458 1.00 52.75 88 GLY A N 1
ATOM 664 C CA . GLY A 1 88 ? -2.650 39.890 28.790 1.00 52.75 88 GLY A CA 1
ATOM 665 C C . GLY A 1 88 ? -2.358 41.176 29.542 1.00 52.75 88 GLY A C 1
ATOM 666 O O . GLY A 1 88 ? -1.258 41.352 30.053 1.00 52.75 88 GLY A O 1
ATOM 667 N N . THR A 1 89 ? -3.341 42.069 29.492 1.00 49.97 89 THR A N 1
ATOM 668 C CA . THR A 1 89 ? -3.529 43.261 30.328 1.00 49.97 89 THR A CA 1
ATOM 669 C C . THR A 1 89 ? -3.412 42.975 31.816 1.00 49.97 89 THR A C 1
ATOM 671 O O . THR A 1 89 ? -3.854 41.871 32.209 1.00 49.97 89 THR A O 1
#